Protein AF-A0A3C0C5G5-F1 (afdb_monomer)

Radius of gyration: 17.11 Å; Cα contacts (8 Å, |Δi|>4): 257; chains: 1; bounding box: 40×34×41 Å

Structure (mmCIF, N/CA/C/O backbone):
data_AF-A0A3C0C5G5-F1
#
_entry.id   AF-A0A3C0C5G5-F1
#
loop_
_atom_site.group_PDB
_atom_site.id
_atom_site.type_symbol
_atom_site.label_atom_id
_atom_site.label_alt_id
_atom_site.label_comp_id
_atom_site.label_asym_id
_atom_site.label_entity_id
_atom_site.label_seq_id
_atom_site.pdbx_PDB_ins_code
_atom_site.Cartn_x
_atom_site.Cartn_y
_atom_site.Cartn_z
_atom_site.occupancy
_atom_site.B_iso_or_equiv
_atom_site.auth_seq_id
_atom_site.auth_comp_id
_atom_site.auth_asym_id
_atom_site.auth_atom_id
_atom_site.pdbx_PDB_model_num
ATOM 1 N N . MET A 1 1 ? -11.793 -4.238 -16.433 1.00 79.19 1 MET A N 1
ATOM 2 C CA . MET A 1 1 ? -10.732 -3.223 -16.303 1.00 79.19 1 MET A CA 1
ATOM 3 C C . MET A 1 1 ? -11.400 -1.975 -15.777 1.00 79.19 1 MET A C 1
ATOM 5 O O . MET A 1 1 ? -12.322 -1.492 -16.419 1.00 79.19 1 MET A O 1
ATOM 9 N N . GLU A 1 2 ? -11.015 -1.550 -14.583 1.00 94.44 2 GLU A N 1
ATOM 10 C CA . GLU A 1 2 ? -11.514 -0.336 -13.934 1.00 94.44 2 GLU A CA 1
ATO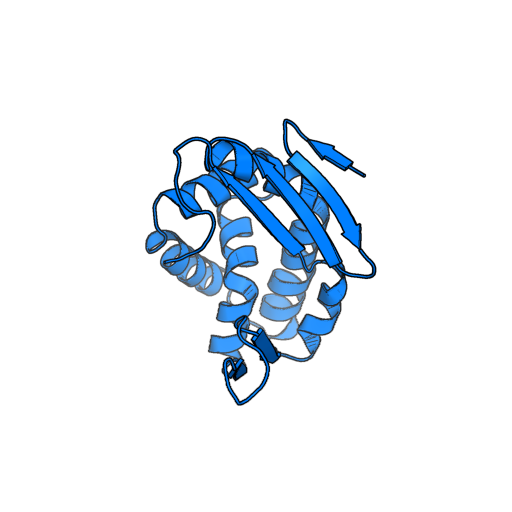M 11 C C . GLU A 1 2 ? -10.501 0.789 -14.164 1.00 94.44 2 GLU A C 1
ATOM 13 O O . GLU A 1 2 ? -9.312 0.525 -14.360 1.00 94.44 2 GLU A O 1
ATOM 18 N N . SER A 1 3 ? -10.952 2.039 -14.174 1.00 97.75 3 SER A N 1
ATOM 19 C CA . SER A 1 3 ? -10.085 3.195 -14.410 1.00 97.75 3 SER A CA 1
ATOM 20 C C . SER A 1 3 ? -10.505 4.376 -13.553 1.00 97.75 3 SER A C 1
ATOM 22 O O . SER A 1 3 ? -11.699 4.607 -13.360 1.00 97.75 3 SER A O 1
ATOM 24 N N . PHE A 1 4 ? -9.528 5.157 -13.109 1.00 98.50 4 PHE A N 1
ATOM 25 C CA . PHE A 1 4 ? -9.741 6.414 -12.406 1.00 98.50 4 PHE A CA 1
ATOM 26 C C . PHE A 1 4 ? -8.630 7.388 -12.793 1.00 98.50 4 PHE A C 1
ATOM 28 O O . PHE A 1 4 ? -7.454 7.048 -12.695 1.00 98.50 4 PHE A O 1
ATOM 35 N N . GLU A 1 5 ? -8.994 8.592 -13.238 1.00 97.88 5 GLU A N 1
ATOM 36 C CA . GLU A 1 5 ? -8.051 9.545 -13.844 1.00 97.88 5 GLU A CA 1
ATOM 37 C C . GLU A 1 5 ? -7.197 8.862 -14.935 1.00 97.88 5 GLU A C 1
ATOM 39 O O . GLU A 1 5 ? -7.750 8.320 -15.890 1.00 97.88 5 GLU A O 1
ATOM 44 N N . LYS A 1 6 ? -5.863 8.882 -14.811 1.00 97.94 6 LYS A N 1
ATOM 45 C CA . LYS A 1 6 ? -4.941 8.195 -15.734 1.00 97.94 6 LYS A CA 1
ATOM 46 C C . LYS A 1 6 ? -4.624 6.761 -15.305 1.00 97.94 6 LYS A C 1
ATOM 48 O O . LYS A 1 6 ? -3.931 6.064 -16.037 1.00 97.94 6 LYS A O 1
ATOM 53 N N . GLY A 1 7 ? -5.091 6.341 -14.133 1.00 98.38 7 GLY A N 1
ATOM 54 C CA . GLY A 1 7 ? -4.775 5.044 -13.559 1.00 98.38 7 GLY A CA 1
ATOM 55 C C . GLY A 1 7 ? -5.731 3.953 -14.024 1.00 98.38 7 GLY A C 1
ATOM 56 O O . GLY A 1 7 ? -6.917 4.199 -14.270 1.00 98.38 7 GLY A O 1
ATOM 57 N N . THR A 1 8 ? -5.231 2.723 -14.095 1.00 98.56 8 THR A N 1
ATOM 58 C CA . THR A 1 8 ? -6.040 1.543 -14.424 1.00 98.56 8 THR A CA 1
ATOM 59 C C . THR A 1 8 ? -5.854 0.438 -13.400 1.00 98.56 8 THR A C 1
ATOM 61 O O . THR A 1 8 ? -4.784 0.302 -12.815 1.00 98.56 8 THR A O 1
ATOM 64 N N . LYS A 1 9 ? -6.897 -0.368 -13.198 1.00 98.06 9 LYS A N 1
ATOM 65 C CA . LYS A 1 9 ? -6.870 -1.602 -12.414 1.00 98.06 9 LYS A CA 1
ATOM 66 C C . LYS A 1 9 ? -7.354 -2.763 -13.265 1.00 98.06 9 LYS A C 1
ATOM 68 O O . LYS A 1 9 ? -8.416 -2.720 -13.902 1.00 98.06 9 LYS A O 1
ATOM 73 N N . ARG A 1 10 ? -6.583 -3.841 -13.239 1.00 96.88 10 ARG A N 1
ATOM 74 C CA . ARG A 1 10 ? -6.964 -5.147 -13.774 1.00 96.88 10 ARG A CA 1
ATOM 75 C C . ARG A 1 10 ? -6.672 -6.227 -12.746 1.00 96.88 10 ARG A C 1
ATOM 77 O O . ARG A 1 10 ? -5.964 -5.993 -11.771 1.00 96.88 10 ARG A O 1
ATOM 84 N N . ARG A 1 11 ? -7.206 -7.416 -12.988 1.00 94.88 11 ARG A N 1
ATOM 85 C CA . ARG A 1 11 ? -7.011 -8.572 -12.124 1.00 94.88 11 ARG A CA 1
ATOM 86 C C . ARG A 1 11 ? -6.426 -9.714 -12.938 1.00 94.88 11 ARG A C 1
ATOM 88 O O . ARG A 1 11 ? -6.998 -10.070 -13.962 1.00 94.88 11 ARG A O 1
ATOM 95 N N . GLU A 1 12 ? -5.319 -10.271 -12.463 1.00 92.81 12 GLU A N 1
ATOM 96 C CA . GLU A 1 12 ? -4.666 -11.448 -13.039 1.00 92.81 12 GLU A CA 1
ATOM 97 C C . GLU A 1 12 ? -4.716 -12.578 -12.006 1.00 92.81 12 GLU A C 1
ATOM 99 O O . GLU A 1 12 ? -3.988 -12.581 -11.009 1.00 92.81 12 GLU A O 1
ATOM 104 N N . GLY A 1 13 ? -5.647 -13.516 -12.195 1.00 90.38 13 GLY A N 1
ATOM 105 C CA . GLY A 1 13 ? -5.956 -14.527 -11.184 1.00 90.38 13 GLY A CA 1
ATOM 106 C C . GLY A 1 13 ? -6.420 -13.889 -9.869 1.00 90.38 13 GLY A C 1
ATOM 107 O O . GLY A 1 13 ? -7.456 -13.224 -9.815 1.00 90.38 13 GLY A O 1
ATOM 108 N N . VAL A 1 14 ? -5.658 -14.093 -8.793 1.00 88.12 14 VAL A N 1
ATOM 109 C CA . VAL A 1 14 ? -5.973 -13.533 -7.465 1.00 88.12 14 VAL A CA 1
ATOM 110 C C . VAL A 1 14 ? -5.375 -12.146 -7.228 1.00 88.12 14 VAL A C 1
ATOM 112 O O . VAL A 1 14 ? -5.812 -11.480 -6.295 1.00 88.12 14 VAL A O 1
ATOM 115 N N . ILE A 1 15 ? -4.440 -11.697 -8.073 1.00 93.69 15 ILE A N 1
ATOM 116 C CA . ILE A 1 15 ? -3.644 -10.484 -7.854 1.00 93.69 15 ILE A CA 1
ATOM 117 C C . ILE A 1 15 ? -4.273 -9.292 -8.578 1.00 93.69 15 ILE A C 1
ATOM 119 O O . ILE A 1 15 ? -4.565 -9.354 -9.777 1.00 93.69 15 ILE A O 1
ATOM 123 N N . ASN A 1 16 ? -4.433 -8.183 -7.858 1.00 96.56 16 ASN A N 1
ATOM 124 C CA . ASN A 1 16 ? -4.754 -6.897 -8.463 1.00 96.56 16 ASN A CA 1
ATOM 125 C C . ASN A 1 16 ? -3.488 -6.285 -9.069 1.00 96.56 16 ASN A C 1
ATOM 127 O O . ASN A 1 16 ? -2.425 -6.291 -8.453 1.00 96.56 16 ASN A O 1
ATOM 131 N N . ILE A 1 17 ? -3.590 -5.727 -10.269 1.00 97.56 17 ILE A N 1
ATOM 132 C CA . ILE A 1 17 ? -2.505 -4.969 -10.886 1.00 97.56 17 ILE A CA 1
ATOM 133 C C . ILE A 1 17 ? -3.031 -3.588 -11.213 1.00 97.56 17 ILE A C 1
ATOM 135 O O . ILE A 1 17 ? -4.017 -3.458 -11.946 1.00 97.56 17 ILE A O 1
ATOM 139 N N . ILE A 1 18 ? -2.358 -2.575 -10.681 1.00 98.06 18 ILE A N 1
ATOM 140 C CA . ILE A 1 18 ? -2.671 -1.181 -10.959 1.00 98.06 18 ILE A CA 1
ATOM 141 C C . ILE A 1 18 ? -1.517 -0.514 -11.693 1.00 98.06 18 ILE A C 1
ATOM 143 O O . ILE A 1 18 ? -0.348 -0.749 -11.390 1.00 98.06 18 ILE A O 1
ATOM 147 N N . ASP A 1 19 ? -1.871 0.312 -12.662 1.00 97.56 19 ASP A N 1
ATOM 148 C CA . ASP A 1 19 ? -0.941 1.086 -13.471 1.00 97.56 19 ASP A CA 1
ATOM 149 C C . ASP A 1 19 ? -1.249 2.571 -13.253 1.00 97.56 19 ASP A C 1
ATOM 151 O O . ASP A 1 19 ? -2.400 2.978 -13.424 1.00 97.56 19 ASP A O 1
ATOM 155 N N . LEU A 1 20 ? -0.273 3.334 -12.753 1.00 97.81 20 LEU A N 1
ATOM 156 C CA . LEU A 1 20 ? -0.462 4.666 -12.173 1.00 97.81 20 LEU A CA 1
ATOM 157 C C . LEU A 1 20 ? 0.478 5.675 -12.824 1.00 97.81 20 LEU A C 1
ATOM 159 O O . LEU A 1 20 ? 1.673 5.419 -12.960 1.00 97.81 20 LEU A O 1
ATOM 163 N N . HIS A 1 21 ? -0.033 6.860 -13.153 1.00 97.38 21 HIS A N 1
ATOM 164 C CA . HIS A 1 21 ? 0.723 7.870 -13.896 1.00 97.38 21 HIS A CA 1
ATOM 165 C C . HIS A 1 21 ? 0.611 9.269 -13.292 1.00 97.38 21 HIS A C 1
ATOM 167 O O . HIS A 1 21 ? -0.472 9.697 -12.891 1.00 97.38 21 HIS A O 1
ATOM 173 N N . GLY A 1 22 ? 1.703 10.033 -13.354 1.00 96.81 22 GLY A N 1
ATOM 174 C CA . GLY A 1 22 ? 1.711 11.463 -13.038 1.00 96.81 22 GLY A CA 1
ATOM 175 C C . GLY A 1 22 ? 2.649 11.823 -11.894 1.00 96.81 22 GLY A C 1
ATOM 176 O O . GLY A 1 22 ? 3.678 11.189 -11.676 1.00 96.81 22 GLY A O 1
ATOM 177 N N . THR A 1 23 ? 2.318 12.885 -11.174 1.00 96.62 23 THR A N 1
ATOM 178 C CA . THR A 1 23 ? 2.967 13.225 -9.907 1.00 96.62 23 THR A CA 1
ATOM 179 C C . THR A 1 23 ? 2.660 12.166 -8.848 1.00 96.62 23 THR A C 1
ATOM 181 O O . THR A 1 23 ? 1.663 11.448 -8.924 1.00 96.62 23 THR A O 1
ATOM 184 N N . TRP A 1 24 ? 3.491 12.090 -7.809 1.00 96.88 24 TRP A N 1
ATOM 185 C CA . TRP A 1 24 ? 3.288 11.162 -6.692 1.00 96.88 24 TRP A CA 1
ATOM 186 C C . TRP A 1 24 ? 1.909 11.312 -6.034 1.00 96.88 24 TRP A C 1
ATOM 188 O O . TRP A 1 24 ? 1.288 10.317 -5.678 1.00 96.88 24 TRP A O 1
ATOM 198 N N . ARG A 1 25 ? 1.375 12.535 -5.952 1.00 97.81 25 ARG A N 1
ATOM 199 C CA . ARG A 1 25 ? 0.036 12.777 -5.406 1.00 97.81 25 ARG A CA 1
ATOM 200 C C . ARG A 1 25 ? -1.087 12.335 -6.345 1.00 97.81 25 ARG A C 1
ATOM 202 O O . ARG A 1 25 ? -2.042 11.717 -5.884 1.00 97.81 25 ARG A O 1
ATOM 209 N N . GLU A 1 26 ? -0.962 12.581 -7.651 1.00 98.50 26 GLU A N 1
ATOM 210 C CA . GLU A 1 26 ? -1.914 12.078 -8.658 1.00 98.50 26 GLU A CA 1
ATOM 211 C C . GLU A 1 26 ? -1.936 10.543 -8.688 1.00 98.50 26 GLU A C 1
ATOM 213 O O . GLU A 1 26 ? -3.005 9.938 -8.657 1.00 98.50 26 GLU A O 1
ATOM 218 N N . MET A 1 27 ? -0.767 9.897 -8.660 1.00 98.31 27 MET A N 1
ATOM 219 C CA . MET A 1 27 ? -0.678 8.437 -8.547 1.00 98.31 27 MET A CA 1
ATOM 220 C C . MET A 1 27 ? -1.287 7.932 -7.232 1.00 98.31 27 MET A C 1
ATOM 222 O O . MET A 1 27 ? -1.942 6.893 -7.217 1.00 98.31 27 MET A O 1
ATOM 226 N N . GLY A 1 28 ? -1.137 8.686 -6.140 1.00 98.44 28 GLY A N 1
ATOM 227 C CA . GLY A 1 28 ? -1.786 8.399 -4.863 1.00 98.44 28 GLY A CA 1
ATOM 228 C C . GLY A 1 28 ? -3.310 8.422 -4.961 1.00 98.44 28 GLY A C 1
ATOM 229 O O . GLY A 1 28 ? -3.965 7.504 -4.479 1.00 98.44 28 GLY A O 1
ATOM 230 N N . ARG A 1 29 ? -3.887 9.427 -5.633 1.00 98.81 29 ARG A N 1
ATOM 231 C CA . ARG A 1 29 ? -5.339 9.513 -5.884 1.00 98.81 29 ARG A CA 1
ATOM 232 C C . ARG A 1 29 ? -5.845 8.340 -6.718 1.00 98.81 29 ARG A C 1
ATOM 234 O O . ARG A 1 29 ? -6.883 7.759 -6.420 1.00 98.81 29 ARG A O 1
ATOM 241 N N . GLN A 1 30 ? -5.087 7.954 -7.738 1.00 98.81 30 GLN A N 1
ATOM 242 C CA . GLN A 1 30 ? -5.407 6.790 -8.562 1.00 98.81 30 GLN A CA 1
ATOM 243 C C . GLN A 1 30 ? -5.397 5.503 -7.736 1.00 98.81 30 GLN A C 1
ATOM 245 O O . GLN A 1 30 ? -6.364 4.746 -7.775 1.00 98.81 30 GLN A O 1
ATOM 250 N N . TYR A 1 31 ? -4.356 5.290 -6.928 1.00 98.69 31 TYR A N 1
ATOM 251 C CA . TYR A 1 31 ? -4.278 4.152 -6.012 1.00 98.69 31 TYR A CA 1
ATOM 252 C C . TYR A 1 31 ? -5.456 4.141 -5.034 1.00 98.69 31 TYR A C 1
ATOM 254 O O . TYR A 1 31 ? -6.112 3.116 -4.851 1.00 98.69 31 TYR A O 1
ATOM 262 N N . GLY A 1 32 ? -5.744 5.301 -4.439 1.00 98.56 32 GLY A N 1
ATOM 263 C CA . GLY A 1 32 ? -6.805 5.487 -3.463 1.00 98.56 32 GLY A CA 1
ATOM 264 C C . GLY A 1 32 ? -8.169 5.064 -3.985 1.00 98.56 32 GLY A C 1
ATOM 265 O O . GLY A 1 32 ? -8.844 4.265 -3.341 1.00 98.56 32 GLY A O 1
ATOM 266 N N . ALA A 1 33 ? -8.543 5.553 -5.167 1.00 98.69 33 ALA A N 1
ATOM 267 C CA . ALA A 1 33 ? -9.809 5.226 -5.810 1.00 98.69 33 ALA A CA 1
ATOM 268 C C . ALA A 1 33 ? -9.884 3.760 -6.267 1.00 98.69 33 ALA A C 1
ATOM 270 O O . ALA A 1 33 ? -10.883 3.087 -6.019 1.00 98.69 33 ALA A O 1
ATOM 271 N N . LEU A 1 34 ? -8.835 3.257 -6.929 1.00 98.69 34 LEU A N 1
ATOM 272 C CA . LEU A 1 34 ? -8.839 1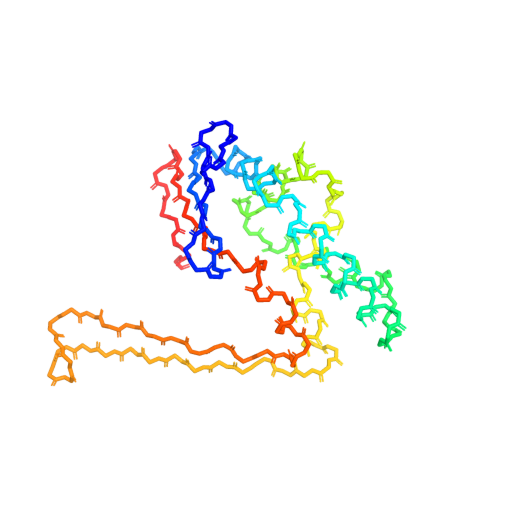.927 -7.549 1.00 98.69 34 LEU A CA 1
ATOM 273 C C . LEU A 1 34 ? -8.789 0.786 -6.521 1.00 98.69 34 LEU A C 1
ATOM 275 O O . LEU A 1 34 ? -9.319 -0.293 -6.775 1.00 98.69 34 LEU A O 1
ATOM 279 N N . MET A 1 35 ? -8.166 1.011 -5.363 1.00 98.25 35 MET A N 1
ATOM 280 C CA . MET A 1 35 ? -8.005 0.008 -4.299 1.00 98.25 35 MET A CA 1
ATOM 281 C C . MET A 1 35 ? -8.830 0.336 -3.044 1.00 98.25 35 MET A C 1
ATOM 283 O O . MET A 1 35 ? -8.543 -0.166 -1.956 1.00 98.25 35 MET A O 1
ATOM 287 N N . ALA A 1 36 ? -9.845 1.201 -3.163 1.00 98.25 36 ALA A N 1
ATOM 288 C CA . ALA A 1 36 ? -10.634 1.679 -2.026 1.00 98.25 36 ALA A CA 1
ATOM 289 C C . ALA A 1 36 ? -11.297 0.536 -1.237 1.00 98.25 36 ALA A C 1
ATOM 291 O O . ALA A 1 36 ? -11.296 0.557 -0.006 1.00 98.25 36 ALA A O 1
ATOM 292 N N . SER A 1 37 ? -11.859 -0.456 -1.934 1.00 97.31 37 SER A N 1
ATOM 293 C CA . SER A 1 37 ? -12.503 -1.627 -1.325 1.00 97.31 37 SER A CA 1
ATOM 294 C C . SER A 1 37 ? -11.522 -2.472 -0.521 1.00 97.31 37 SER A C 1
ATOM 296 O O . SER A 1 37 ? -11.781 -2.776 0.639 1.00 97.31 37 SER A O 1
ATOM 298 N N . GLU A 1 38 ? -10.383 -2.804 -1.119 1.00 97.62 38 GLU A N 1
ATOM 299 C CA . GLU A 1 38 ? -9.345 -3.647 -0.533 1.00 97.62 38 GLU A CA 1
ATOM 300 C C . GLU A 1 38 ? -8.718 -2.969 0.690 1.00 97.62 38 GLU A C 1
ATOM 302 O O . GLU A 1 38 ? -8.546 -3.591 1.734 1.00 97.62 38 GLU A O 1
ATOM 307 N N . MET A 1 39 ? -8.440 -1.662 0.619 1.00 98.06 39 MET A N 1
ATOM 308 C CA . MET A 1 39 ? -7.894 -0.931 1.767 1.00 98.06 39 MET A CA 1
ATOM 309 C C . MET A 1 39 ? -8.884 -0.845 2.932 1.00 98.06 39 MET A C 1
ATOM 311 O O . MET A 1 39 ? -8.476 -0.986 4.085 1.00 98.06 39 MET A O 1
ATOM 315 N N . LYS A 1 40 ? -10.181 -0.639 2.659 1.00 98.31 40 LYS A N 1
ATOM 316 C CA . LYS A 1 40 ? -11.221 -0.675 3.702 1.00 98.31 40 LYS A CA 1
ATOM 317 C C . LYS A 1 40 ? -11.334 -2.063 4.317 1.00 98.31 40 LYS A C 1
ATOM 319 O O . LYS A 1 40 ? -11.386 -2.171 5.537 1.00 98.31 40 LYS A O 1
ATOM 324 N N . HIS A 1 41 ? -11.283 -3.106 3.492 1.00 97.88 41 HIS A N 1
ATOM 325 C CA . HIS A 1 41 ? -11.288 -4.487 3.957 1.00 97.88 41 HIS A CA 1
ATOM 326 C C . HIS A 1 41 ? -10.093 -4.780 4.879 1.00 97.88 41 HIS A C 1
ATOM 328 O O . HIS A 1 41 ? -10.286 -5.282 5.985 1.00 97.88 41 HIS A O 1
ATOM 334 N N . ILE A 1 42 ? -8.874 -4.378 4.497 1.00 97.62 42 ILE A N 1
ATOM 335 C CA . ILE A 1 42 ? -7.676 -4.521 5.342 1.00 97.62 42 ILE A CA 1
ATOM 336 C C . ILE A 1 42 ? -7.812 -3.725 6.647 1.00 97.62 42 ILE A C 1
ATOM 338 O O . ILE A 1 42 ? -7.424 -4.218 7.706 1.00 97.62 42 ILE A O 1
ATOM 342 N N . TYR A 1 43 ? -8.366 -2.512 6.609 1.00 98.12 43 TYR A N 1
ATOM 343 C CA . TYR A 1 43 ? -8.597 -1.729 7.822 1.00 98.12 43 TYR A CA 1
ATOM 344 C C . TYR A 1 43 ? -9.575 -2.435 8.773 1.00 98.12 43 TYR A C 1
ATOM 346 O O . TYR A 1 43 ? -9.260 -2.661 9.940 1.00 98.12 43 TYR A O 1
ATOM 354 N N . GLU A 1 44 ? -10.746 -2.823 8.277 1.00 98.06 44 GLU A N 1
ATOM 355 C CA . GLU A 1 44 ? -11.802 -3.432 9.086 1.00 98.06 44 GLU A CA 1
ATOM 356 C C . GLU A 1 44 ? -11.382 -4.801 9.628 1.00 98.06 44 GLU A C 1
ATOM 358 O O . GLU A 1 44 ? -11.458 -5.048 10.831 1.00 98.06 44 GLU A O 1
ATOM 363 N N . LYS A 1 45 ? -10.886 -5.686 8.762 1.00 97.56 45 LYS A N 1
ATOM 364 C CA . LYS A 1 45 ? -10.540 -7.059 9.140 1.00 97.56 45 LYS A CA 1
ATOM 365 C C . LYS A 1 45 ? -9.150 -7.172 9.750 1.00 97.56 45 LYS A C 1
ATOM 367 O O . LYS A 1 45 ? -8.975 -7.820 10.776 1.00 97.56 45 LYS A O 1
ATOM 372 N N . GLY A 1 46 ? -8.152 -6.531 9.154 1.00 95.94 46 GLY A N 1
ATOM 373 C CA . GLY A 1 46 ? -6.771 -6.618 9.625 1.00 95.94 46 GLY A CA 1
ATOM 374 C C . GLY A 1 46 ? -6.518 -5.773 10.868 1.00 95.94 46 GLY A C 1
ATOM 375 O O . GLY A 1 46 ? -5.970 -6.268 11.849 1.00 95.94 46 GLY A O 1
ATOM 376 N N . VAL A 1 47 ? -6.920 -4.502 10.858 1.00 97.06 47 VAL A N 1
ATOM 377 C CA . VAL A 1 47 ? -6.619 -3.595 11.977 1.00 97.06 47 VAL A CA 1
ATOM 378 C C . VAL A 1 47 ? -7.651 -3.741 13.094 1.00 97.06 47 VAL A C 1
ATOM 380 O O . VAL A 1 47 ? -7.276 -4.000 14.235 1.00 97.06 47 VAL A O 1
ATOM 383 N N . ILE A 1 48 ? -8.942 -3.583 12.794 1.00 98.00 48 ILE A N 1
ATOM 384 C CA . ILE A 1 48 ? -9.973 -3.536 13.841 1.00 98.00 48 ILE A CA 1
ATOM 385 C C . ILE A 1 48 ? -10.293 -4.935 14.375 1.00 98.00 48 ILE A C 1
ATOM 387 O O . ILE A 1 48 ? -10.226 -5.162 15.580 1.00 98.00 48 ILE A O 1
ATOM 391 N N . GLU A 1 49 ? -10.619 -5.890 13.510 1.00 97.25 49 GLU A N 1
ATOM 392 C CA . GLU A 1 49 ? -11.005 -7.231 13.957 1.00 97.25 49 GLU A CA 1
ATOM 393 C C . GLU A 1 49 ? -9.812 -8.016 14.516 1.00 97.25 49 GLU A C 1
ATOM 395 O O . GLU A 1 49 ? -9.826 -8.393 15.687 1.00 97.25 49 GLU A O 1
ATOM 400 N N . LYS A 1 50 ? -8.745 -8.207 13.732 1.00 95.38 50 LYS A N 1
ATOM 401 C CA . LYS A 1 50 ? -7.601 -9.027 14.158 1.00 95.38 50 LYS A CA 1
ATOM 402 C C . LYS A 1 50 ? -6.767 -8.358 15.248 1.00 95.38 50 LYS A C 1
ATOM 404 O O . LYS A 1 50 ? -6.621 -8.911 16.336 1.00 95.38 50 LYS A O 1
ATOM 409 N N . LEU A 1 51 ? -6.193 -7.183 14.983 1.00 95.12 51 LEU A N 1
ATOM 410 C CA . LEU A 1 51 ? -5.245 -6.579 15.927 1.00 95.12 51 LEU A CA 1
ATOM 411 C C . LEU A 1 51 ? -5.924 -6.039 17.192 1.00 95.12 51 LEU A C 1
ATOM 413 O O . LEU A 1 51 ? -5.439 -6.302 18.292 1.00 95.12 51 LEU A O 1
ATOM 417 N N . VAL A 1 52 ? -7.033 -5.308 17.059 1.00 96.69 52 VAL A N 1
ATOM 418 C CA . VAL A 1 52 ? -7.701 -4.693 18.218 1.00 96.69 52 VAL A CA 1
ATOM 419 C C . VAL A 1 52 ? -8.619 -5.685 18.931 1.00 96.69 52 VAL A C 1
ATOM 421 O O . VAL A 1 52 ? -8.424 -5.935 20.118 1.00 96.69 52 VAL A O 1
ATOM 424 N N . ASN A 1 53 ? -9.602 -6.271 18.242 1.00 97.25 53 ASN A N 1
ATOM 425 C CA . ASN A 1 53 ? -10.639 -7.059 18.917 1.00 97.25 53 ASN A CA 1
ATOM 426 C C . ASN A 1 53 ? -10.158 -8.458 19.338 1.00 97.25 53 ASN A C 1
ATOM 428 O O . ASN A 1 53 ? -10.418 -8.868 20.467 1.00 97.25 53 ASN A O 1
ATOM 432 N N . GLU A 1 54 ? -9.473 -9.197 18.460 1.00 95.06 54 GLU A N 1
ATOM 433 C CA . GLU A 1 54 ? -9.010 -10.563 18.761 1.00 95.06 54 GLU A CA 1
ATOM 434 C C . GLU A 1 54 ? -7.715 -10.575 19.589 1.00 95.06 54 GLU A C 1
ATOM 436 O O . GLU A 1 54 ? -7.609 -11.322 20.562 1.00 95.06 54 GLU A O 1
ATOM 441 N N . HIS A 1 55 ? -6.728 -9.751 19.222 1.00 92.50 55 HIS A N 1
ATOM 442 C CA . HIS A 1 55 ? -5.425 -9.708 19.897 1.00 92.50 55 HIS A CA 1
ATOM 443 C C . HIS A 1 55 ? -5.328 -8.673 21.030 1.00 92.50 55 HIS A C 1
ATOM 445 O O . HIS A 1 55 ? -4.322 -8.653 21.741 1.00 92.50 55 HIS A O 1
ATOM 451 N N . GLY A 1 56 ? -6.352 -7.839 21.233 1.00 95.06 56 GLY A N 1
ATOM 452 C CA . GLY A 1 56 ? -6.420 -6.902 22.358 1.00 95.06 56 GLY A CA 1
ATOM 453 C C . GLY A 1 56 ? -5.392 -5.770 22.301 1.00 95.06 56 GLY A C 1
ATOM 454 O O . GLY A 1 56 ? -5.031 -5.230 23.349 1.00 95.06 56 GLY A O 1
ATOM 455 N N . LEU A 1 57 ? -4.873 -5.428 21.116 1.00 94.12 57 LEU A N 1
ATOM 456 C CA . LEU A 1 57 ? -3.907 -4.339 20.977 1.00 94.12 57 LEU A CA 1
ATOM 457 C C . LEU A 1 57 ? -4.600 -2.976 21.100 1.00 94.12 57 LEU A C 1
ATOM 459 O O . LEU A 1 57 ? -5.660 -2.740 20.522 1.00 94.12 57 LEU A O 1
ATOM 463 N N . ASP A 1 58 ? -3.964 -2.053 21.822 1.00 95.62 58 ASP A N 1
ATOM 464 C CA . ASP A 1 58 ? -4.462 -0.687 21.982 1.00 95.62 58 ASP A CA 1
ATOM 465 C C . ASP A 1 58 ? -4.336 0.115 20.678 1.00 95.62 58 ASP A C 1
ATOM 467 O O . ASP A 1 58 ? -3.235 0.337 20.163 1.00 95.62 58 ASP A O 1
ATOM 471 N N . ILE A 1 59 ? -5.473 0.589 20.165 1.00 96.38 59 ILE A N 1
ATOM 472 C CA . ILE A 1 59 ? -5.554 1.330 18.905 1.00 96.38 59 ILE A CA 1
ATOM 473 C C . ILE A 1 59 ? -4.778 2.650 18.942 1.00 96.38 59 ILE A C 1
ATOM 475 O O . ILE A 1 59 ? -4.216 3.046 17.921 1.00 96.38 59 ILE A O 1
ATOM 479 N N . GLU A 1 60 ? -4.692 3.322 20.092 1.00 97.00 60 GLU A N 1
ATOM 480 C CA . GLU A 1 60 ? -3.948 4.581 20.190 1.00 97.00 60 GLU A CA 1
ATOM 481 C C . GLU A 1 60 ? -2.436 4.336 20.107 1.00 97.00 60 GLU A C 1
ATOM 483 O O . GLU A 1 60 ? -1.727 5.050 19.394 1.00 97.00 60 GLU A O 1
ATOM 488 N N . ASN A 1 61 ? -1.941 3.252 20.714 1.00 95.19 61 ASN A N 1
ATOM 489 C CA . ASN A 1 61 ? -0.562 2.798 20.523 1.00 95.19 61 ASN A CA 1
ATOM 490 C C . ASN A 1 61 ? -0.271 2.419 19.059 1.00 95.19 61 ASN A C 1
ATOM 492 O O . ASN A 1 61 ? 0.769 2.794 18.513 1.00 95.19 61 ASN A O 1
ATOM 496 N N . LEU A 1 62 ? -1.194 1.712 18.394 1.00 96.25 62 LEU A N 1
ATOM 497 C CA . LEU A 1 62 ? -1.046 1.364 16.975 1.00 96.25 62 LEU A CA 1
ATOM 498 C C . LEU A 1 62 ? -0.955 2.615 16.091 1.00 96.25 62 LEU A C 1
ATOM 500 O O . LEU A 1 62 ? -0.091 2.676 15.214 1.00 96.25 62 LEU A O 1
ATOM 504 N N . LYS A 1 63 ? -1.795 3.628 16.344 1.00 97.06 63 LYS A N 1
ATOM 505 C CA . LYS A 1 63 ? -1.760 4.917 15.634 1.00 97.06 63 LYS A CA 1
ATOM 506 C C . LYS A 1 63 ? -0.440 5.652 15.853 1.00 97.06 63 LYS A C 1
ATOM 508 O O . LYS A 1 63 ? 0.165 6.100 14.881 1.00 97.06 63 LYS A O 1
ATOM 513 N N . ASP A 1 64 ? 0.041 5.738 17.094 1.00 96.31 64 ASP A N 1
ATOM 514 C CA . ASP A 1 64 ? 1.334 6.359 17.409 1.00 96.31 64 ASP A CA 1
ATOM 515 C C . ASP A 1 64 ? 2.476 5.686 16.629 1.00 96.31 64 ASP A C 1
ATOM 517 O O . ASP A 1 64 ? 3.244 6.359 15.935 1.00 96.31 64 ASP A O 1
ATOM 521 N N . ARG A 1 65 ? 2.539 4.349 16.638 1.00 94.88 65 ARG A N 1
ATOM 522 C CA . ARG A 1 65 ? 3.537 3.589 15.867 1.00 94.88 65 ARG A CA 1
ATOM 523 C C . ARG A 1 65 ? 3.408 3.813 14.359 1.00 94.88 65 ARG A C 1
ATOM 525 O O . ARG A 1 65 ? 4.416 4.069 13.701 1.00 94.88 65 ARG A O 1
ATOM 532 N N . ALA A 1 66 ? 2.195 3.750 13.810 1.00 96.00 66 ALA A N 1
ATOM 533 C CA . ALA A 1 66 ? 1.942 3.977 12.387 1.00 96.00 66 ALA A CA 1
ATOM 534 C C . ALA A 1 66 ? 2.374 5.388 11.947 1.00 96.00 66 ALA A C 1
ATOM 536 O O . ALA A 1 66 ? 3.043 5.547 10.922 1.00 96.00 66 ALA A O 1
ATOM 537 N N . SER A 1 67 ? 2.091 6.401 12.769 1.00 96.31 67 SER A N 1
ATOM 538 C CA . SER A 1 67 ? 2.498 7.784 12.507 1.00 96.31 67 SER A CA 1
ATOM 539 C C . SER A 1 67 ? 4.022 7.953 12.486 1.00 96.31 67 SER A C 1
ATOM 541 O O . SER A 1 67 ? 4.553 8.692 11.655 1.00 96.31 67 SER A O 1
ATOM 543 N N . LYS A 1 68 ? 4.753 7.212 13.332 1.00 94.62 68 LYS A N 1
ATOM 544 C CA . LYS A 1 68 ? 6.225 7.211 13.357 1.00 94.62 68 LYS A CA 1
ATOM 545 C C . LYS A 1 68 ? 6.820 6.577 12.103 1.00 94.62 68 LYS A C 1
ATOM 547 O O . LYS A 1 68 ? 7.821 7.084 11.595 1.00 94.62 68 LYS A O 1
ATOM 552 N N . PHE A 1 69 ? 6.210 5.517 11.567 1.00 91.88 69 PHE A N 1
ATOM 553 C CA . PHE A 1 69 ? 6.605 4.982 10.259 1.00 91.88 69 PHE A CA 1
ATOM 554 C C . PHE A 1 69 ? 6.400 6.028 9.162 1.00 91.88 69 PHE A C 1
ATOM 556 O O . PHE A 1 69 ? 7.341 6.352 8.439 1.00 91.88 69 PHE A O 1
ATOM 563 N N . TYR A 1 70 ? 5.210 6.628 9.108 1.00 94.75 70 TYR A N 1
ATOM 564 C CA . TYR A 1 70 ? 4.885 7.666 8.133 1.00 94.75 70 TYR A CA 1
ATOM 565 C C . TYR A 1 70 ? 5.825 8.877 8.209 1.00 94.75 70 TYR A C 1
ATOM 567 O O . TYR A 1 70 ? 6.281 9.383 7.183 1.00 94.75 70 TYR A O 1
ATOM 575 N N . ALA A 1 71 ? 6.173 9.333 9.415 1.00 95.69 71 ALA A N 1
ATOM 576 C CA . ALA A 1 71 ? 7.064 10.472 9.618 1.00 95.69 71 ALA A CA 1
ATOM 577 C C . ALA A 1 71 ? 8.446 10.262 8.975 1.00 95.69 71 ALA A C 1
ATOM 579 O O . ALA A 1 71 ? 9.009 11.215 8.428 1.00 95.69 71 ALA A O 1
ATOM 580 N N . ASN A 1 72 ? 8.946 9.024 8.970 1.00 93.25 72 ASN A N 1
ATOM 581 C CA . ASN A 1 72 ? 10.240 8.656 8.395 1.00 93.25 72 ASN A CA 1
ATOM 582 C C . ASN A 1 72 ? 10.200 8.399 6.882 1.00 93.25 72 ASN A C 1
ATOM 584 O O . ASN A 1 72 ? 11.247 8.196 6.268 1.00 93.25 72 ASN A O 1
ATOM 588 N N . TYR A 1 73 ? 9.024 8.424 6.252 1.00 92.56 73 TYR A N 1
ATOM 589 C CA . TYR A 1 73 ? 8.937 8.212 4.814 1.00 92.56 73 TYR A CA 1
ATOM 590 C C . TYR A 1 73 ? 9.527 9.377 4.009 1.00 92.56 73 TYR A C 1
ATOM 592 O O . TYR A 1 73 ? 9.290 10.552 4.332 1.00 92.56 73 TYR A O 1
ATOM 600 N N . PRO A 1 74 ? 10.247 9.068 2.913 1.00 92.62 74 PRO A N 1
ATOM 601 C CA . PRO A 1 74 ? 10.544 10.026 1.861 1.00 92.62 74 PRO A CA 1
ATOM 602 C C . PRO A 1 74 ? 9.298 10.797 1.417 1.00 92.62 74 PRO A C 1
ATOM 604 O O . PRO A 1 74 ? 8.198 10.243 1.352 1.00 92.62 74 PRO A O 1
ATOM 607 N N . PHE A 1 75 ? 9.487 12.065 1.042 1.00 93.12 75 PHE A N 1
ATOM 608 C CA . PHE A 1 75 ? 8.409 12.955 0.592 1.00 93.12 75 PHE A CA 1
ATOM 609 C C . PHE A 1 75 ? 7.513 12.314 -0.480 1.00 93.12 75 PHE A C 1
ATOM 611 O O . PHE A 1 75 ? 6.295 12.403 -0.402 1.00 93.12 75 PHE A O 1
ATOM 618 N N . ARG A 1 76 ? 8.107 11.581 -1.427 1.00 93.06 76 ARG A N 1
ATOM 619 C CA . ARG A 1 76 ? 7.389 10.899 -2.515 1.00 93.06 76 ARG A CA 1
ATOM 620 C C . ARG A 1 76 ? 6.352 9.887 -2.015 1.00 93.06 76 ARG A C 1
ATOM 622 O O . ARG A 1 76 ? 5.225 9.882 -2.496 1.00 93.06 76 ARG A O 1
ATOM 629 N N . PHE A 1 77 ? 6.695 9.074 -1.016 1.00 93.56 77 PHE A N 1
ATOM 630 C CA . PHE A 1 77 ? 5.748 8.119 -0.430 1.00 93.56 77 PHE A CA 1
ATOM 631 C C . PHE A 1 77 ? 4.691 8.811 0.431 1.00 93.56 77 PHE A C 1
ATOM 633 O O . PHE A 1 77 ? 3.542 8.375 0.453 1.00 93.56 77 PHE A O 1
ATOM 640 N N . LYS A 1 78 ? 5.042 9.926 1.086 1.00 96.88 78 LYS A N 1
ATOM 641 C CA . LYS A 1 78 ? 4.053 10.760 1.784 1.00 96.88 78 LYS A CA 1
ATOM 642 C C . LYS A 1 78 ? 3.015 11.313 0.811 1.00 96.88 78 LYS A C 1
ATOM 644 O O . LYS A 1 78 ? 1.827 11.203 1.082 1.00 96.88 78 LYS A O 1
ATOM 649 N N . GLU A 1 79 ? 3.444 11.810 -0.348 1.00 97.44 79 GLU A N 1
ATOM 650 C CA . GLU A 1 79 ? 2.533 12.323 -1.378 1.00 97.44 79 GLU A CA 1
ATOM 651 C C . GLU A 1 79 ? 1.598 11.246 -1.937 1.00 97.44 79 GLU A C 1
ATOM 653 O O . GLU A 1 79 ? 0.427 11.531 -2.188 1.00 97.44 79 GLU A O 1
ATOM 658 N N . ILE A 1 80 ? 2.071 10.003 -2.056 1.00 97.62 80 ILE A N 1
ATOM 659 C CA . ILE A 1 80 ? 1.220 8.863 -2.414 1.00 97.62 80 ILE A CA 1
ATOM 660 C C . ILE A 1 80 ? 0.117 8.660 -1.365 1.00 97.62 80 ILE A C 1
ATOM 662 O O . ILE A 1 80 ? -1.058 8.645 -1.729 1.00 97.62 80 ILE A O 1
ATOM 666 N N . LEU A 1 81 ? 0.454 8.567 -0.072 1.00 98.00 81 LEU A N 1
ATOM 667 C CA . LEU A 1 81 ? -0.553 8.408 0.990 1.00 98.00 81 LEU A CA 1
ATOM 668 C C . LEU A 1 81 ? -1.500 9.619 1.075 1.00 98.00 81 LEU A C 1
ATOM 670 O O . LEU A 1 81 ? -2.704 9.444 1.263 1.00 98.00 81 LEU A O 1
ATOM 674 N N . CYS A 1 82 ? -0.989 10.839 0.876 1.00 98.38 82 CYS A N 1
ATOM 675 C CA . CYS A 1 82 ? -1.805 12.050 0.768 1.00 98.38 82 CYS A CA 1
ATOM 676 C C . CYS A 1 82 ? -2.837 11.915 -0.354 1.00 98.38 82 CYS A C 1
ATOM 678 O O . CYS A 1 82 ? -4.025 12.104 -0.106 1.00 98.38 82 CYS A O 1
ATOM 680 N N . GLY A 1 83 ? -2.412 11.523 -1.557 1.00 98.56 83 GLY A N 1
ATOM 681 C CA . GLY A 1 83 ? -3.321 11.296 -2.678 1.00 98.56 83 GLY A CA 1
ATOM 682 C C . GLY A 1 83 ? -4.338 10.184 -2.398 1.00 98.56 83 GLY A C 1
ATOM 683 O O . GLY A 1 83 ? -5.523 10.347 -2.688 1.00 98.56 83 GLY A O 1
ATOM 684 N N . MET A 1 84 ? -3.912 9.083 -1.770 1.00 98.69 84 MET A N 1
ATOM 685 C CA . MET A 1 84 ? -4.817 7.989 -1.395 1.00 98.69 84 MET A CA 1
ATOM 686 C C . MET A 1 84 ? -5.922 8.469 -0.446 1.00 98.69 84 MET A C 1
ATOM 688 O O . MET A 1 84 ? -7.078 8.061 -0.587 1.00 98.69 84 MET A O 1
ATOM 692 N N . SER A 1 85 ? -5.600 9.357 0.500 1.00 98.50 85 SER A N 1
ATOM 693 C CA . SER A 1 85 ? -6.576 9.891 1.464 1.00 98.50 85 SER A CA 1
ATOM 694 C C . SER A 1 85 ? -7.669 10.745 0.816 1.00 98.50 85 SER A C 1
ATOM 696 O O . SER A 1 85 ? -8.780 10.825 1.332 1.00 98.50 85 SER A O 1
ATOM 698 N N . GLU A 1 86 ? -7.400 11.327 -0.354 1.00 98.62 86 GLU A N 1
ATOM 699 C CA . GLU A 1 86 ? -8.373 12.155 -1.075 1.00 98.62 86 GLU A CA 1
ATOM 700 C C . GLU A 1 86 ? -9.483 11.338 -1.749 1.00 98.62 86 GLU A C 1
ATOM 702 O O . GLU A 1 86 ? -10.523 11.893 -2.098 1.00 98.62 86 GLU A O 1
ATOM 707 N N . THR A 1 87 ? -9.267 10.040 -1.981 1.00 98.69 87 THR A N 1
ATOM 708 C CA . THR A 1 87 ? -10.097 9.247 -2.911 1.00 98.69 87 THR A CA 1
ATOM 709 C C . THR A 1 87 ? -10.497 7.865 -2.399 1.00 98.69 87 THR A C 1
ATOM 711 O O . THR A 1 87 ? -11.505 7.323 -2.844 1.00 98.69 87 THR A O 1
ATOM 714 N N . SER A 1 88 ? -9.768 7.301 -1.434 1.00 98.19 88 SER A N 1
ATOM 715 C CA . SER A 1 88 ? -10.085 5.992 -0.842 1.00 98.19 88 SER A CA 1
ATOM 716 C C . SER A 1 88 ? -11.307 6.015 0.078 1.00 98.19 88 SER A C 1
ATOM 718 O O . SER A 1 88 ? -11.948 4.988 0.307 1.00 98.19 88 SER A O 1
ATOM 720 N N . GLY A 1 89 ? -11.642 7.186 0.626 1.00 98.06 89 GLY A N 1
ATOM 721 C CA . GLY A 1 89 ? -12.633 7.330 1.693 1.00 98.06 89 GLY A CA 1
ATOM 722 C C . GLY A 1 89 ? -12.141 6.853 3.065 1.00 98.06 89 GLY A C 1
ATOM 723 O O . GLY A 1 89 ? -12.968 6.679 3.955 1.00 98.06 89 GLY A O 1
ATOM 724 N N . LEU A 1 90 ? -10.834 6.628 3.229 1.00 98.31 90 LEU A N 1
ATOM 725 C CA . LEU A 1 90 ? -10.176 6.419 4.519 1.00 98.31 90 LEU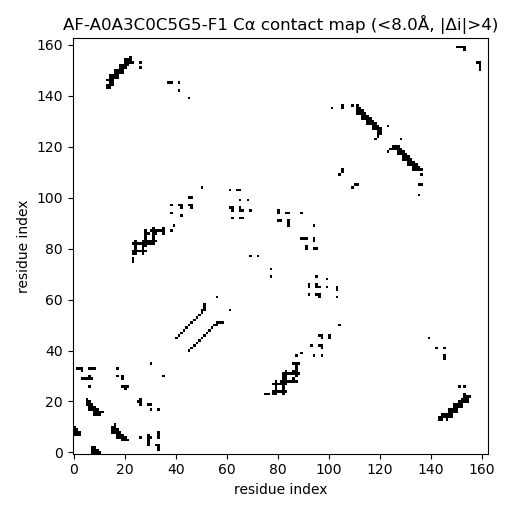 A CA 1
ATOM 726 C C . LEU A 1 90 ? -9.473 7.707 4.964 1.00 98.31 90 LEU A C 1
ATOM 728 O O . LEU A 1 90 ? -8.941 8.450 4.137 1.00 98.31 90 LEU A O 1
ATOM 732 N N . SER A 1 91 ? -9.438 7.957 6.274 1.00 98.19 91 SER A N 1
ATOM 733 C CA . SER A 1 91 ? -8.630 9.043 6.834 1.00 98.19 91 SER A CA 1
ATOM 734 C C . SER A 1 91 ? -7.133 8.754 6.671 1.00 98.19 91 SER A C 1
ATOM 736 O O . SER A 1 91 ? -6.715 7.608 6.482 1.00 98.19 91 SER A O 1
ATOM 738 N N . MET A 1 92 ? -6.302 9.792 6.785 1.00 97.81 92 MET A N 1
ATOM 739 C CA . MET A 1 92 ? -4.846 9.634 6.752 1.00 97.81 92 MET A CA 1
ATOM 740 C C . MET A 1 92 ? -4.361 8.664 7.841 1.00 97.81 92 MET A C 1
ATOM 742 O O . MET A 1 92 ? -3.532 7.799 7.575 1.00 97.81 92 MET A O 1
ATOM 746 N N . GLU A 1 93 ? -4.908 8.750 9.052 1.00 97.88 93 GLU A N 1
ATOM 747 C CA . GLU A 1 93 ? -4.572 7.859 10.167 1.00 97.88 93 GLU A CA 1
ATOM 748 C C . GLU A 1 93 ? -4.953 6.404 9.863 1.00 97.88 93 GLU A C 1
ATOM 750 O O . GLU A 1 93 ? -4.183 5.486 10.146 1.00 97.88 93 GLU A O 1
ATOM 755 N N . GLN A 1 94 ? -6.118 6.179 9.247 1.00 98.44 94 GLN A N 1
ATOM 756 C CA . GLN A 1 94 ? -6.544 4.842 8.827 1.00 98.44 94 GLN A CA 1
ATOM 757 C C . GLN A 1 94 ? -5.623 4.276 7.743 1.00 98.44 94 GLN A C 1
ATOM 759 O O . GLN A 1 94 ? -5.232 3.114 7.824 1.00 98.44 94 GLN A O 1
ATOM 764 N N . LEU A 1 95 ? -5.214 5.092 6.768 1.00 98.31 95 LEU A N 1
ATOM 765 C CA . LEU A 1 95 ? -4.266 4.679 5.730 1.00 98.31 95 LEU A CA 1
ATOM 766 C C . LEU A 1 95 ? -2.881 4.365 6.293 1.00 98.31 95 LEU A C 1
ATOM 768 O O . LEU A 1 95 ? -2.262 3.396 5.865 1.00 98.31 95 LEU A O 1
ATOM 772 N N . GLN A 1 96 ? -2.401 5.130 7.275 1.00 98.06 96 GLN A N 1
ATOM 773 C CA . GLN A 1 96 ? -1.145 4.823 7.962 1.00 98.06 96 GLN A CA 1
ATOM 774 C C . GLN A 1 96 ? -1.214 3.468 8.675 1.00 98.06 96 GLN A C 1
ATOM 776 O O . GLN A 1 96 ? -0.263 2.692 8.590 1.00 98.06 96 GLN A O 1
ATOM 781 N N . LEU A 1 97 ? -2.340 3.157 9.330 1.00 98.12 97 LEU A N 1
ATOM 782 C CA . LEU A 1 97 ? -2.573 1.853 9.957 1.00 98.12 97 LEU A CA 1
ATOM 783 C C . LEU A 1 97 ? -2.612 0.721 8.924 1.00 98.12 97 LEU A C 1
ATOM 785 O O . LEU A 1 97 ? -1.936 -0.282 9.119 1.00 98.12 97 LEU A O 1
ATOM 789 N N . VAL A 1 98 ? -3.346 0.891 7.817 1.00 97.44 98 VAL A N 1
ATOM 790 C CA . VAL A 1 98 ? -3.401 -0.090 6.715 1.00 97.44 98 VAL A CA 1
ATOM 791 C C . VAL A 1 98 ? -2.009 -0.335 6.139 1.00 97.44 98 VAL A C 1
ATOM 793 O O . VAL A 1 98 ? -1.583 -1.477 6.012 1.00 97.44 98 VAL A O 1
ATOM 796 N N . ASN A 1 99 ? -1.263 0.729 5.850 1.00 95.88 99 ASN A N 1
ATOM 797 C CA . ASN A 1 99 ? 0.082 0.640 5.293 1.00 95.88 99 ASN A CA 1
ATOM 798 C C . ASN A 1 99 ? 1.089 -0.010 6.266 1.00 95.88 99 ASN A C 1
ATOM 800 O O . ASN A 1 99 ? 2.043 -0.647 5.831 1.00 95.88 99 ASN A O 1
ATOM 804 N N . ALA A 1 100 ? 0.886 0.132 7.579 1.00 94.81 100 ALA A N 1
ATOM 805 C CA . ALA A 1 100 ? 1.761 -0.435 8.604 1.00 94.81 100 ALA A CA 1
ATOM 806 C C . ALA A 1 100 ? 1.266 -1.774 9.184 1.00 94.81 100 ALA A C 1
ATOM 808 O O . ALA A 1 100 ? 1.95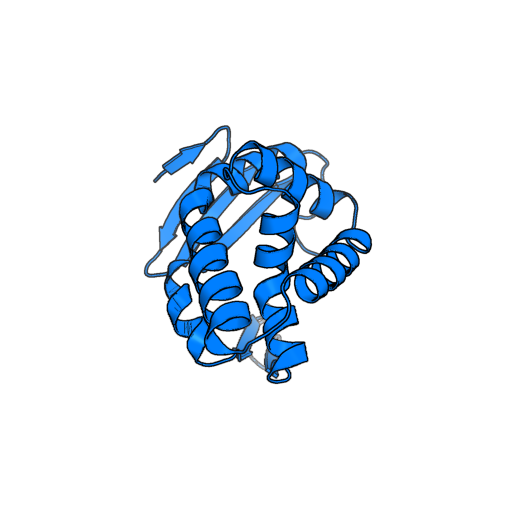4 -2.332 10.039 1.00 94.81 100 ALA A O 1
ATOM 809 N N . VAL A 1 101 ? 0.106 -2.293 8.757 1.00 93.88 101 VAL A N 1
ATOM 810 C CA . VAL A 1 101 ? -0.603 -3.402 9.430 1.00 93.88 101 VAL A CA 1
ATOM 811 C C . VAL A 1 101 ? 0.282 -4.625 9.642 1.00 93.88 101 VAL A C 1
ATOM 813 O O . VAL A 1 101 ? 0.273 -5.224 10.715 1.00 93.88 101 VAL A O 1
ATOM 816 N N . GLU A 1 102 ? 1.103 -4.957 8.651 1.00 89.69 102 GLU A N 1
ATOM 817 C CA . GLU A 1 102 ? 1.987 -6.111 8.705 1.00 89.69 102 GLU A CA 1
ATOM 818 C C . GLU A 1 102 ? 3.106 -5.932 9.733 1.00 89.69 102 GLU A C 1
ATOM 820 O O . GLU A 1 102 ? 3.323 -6.805 10.566 1.00 89.69 102 GLU A O 1
ATOM 825 N N . LEU A 1 103 ? 3.763 -4.770 9.747 1.00 87.31 103 LEU A N 1
ATOM 826 C CA . LEU A 1 103 ? 4.808 -4.454 10.721 1.00 87.31 103 LEU A CA 1
ATOM 827 C C . LEU A 1 103 ? 4.244 -4.345 12.140 1.00 87.31 103 LEU A C 1
ATOM 829 O O . LEU A 1 103 ? 4.878 -4.796 13.096 1.00 87.31 103 LEU A O 1
ATOM 833 N N . LEU A 1 104 ? 3.050 -3.773 12.294 1.00 90.12 104 LEU A N 1
ATOM 834 C CA . LEU A 1 104 ? 2.357 -3.691 13.578 1.00 90.12 104 LEU A CA 1
ATOM 835 C C . LEU A 1 104 ? 2.016 -5.087 14.106 1.00 90.12 104 LEU A C 1
ATOM 837 O O . LEU A 1 104 ? 2.287 -5.380 15.268 1.00 90.12 104 LEU A O 1
ATOM 841 N N . ALA A 1 105 ? 1.505 -5.964 13.240 1.00 87.44 105 ALA A N 1
ATOM 842 C CA . ALA A 1 105 ? 1.238 -7.354 13.575 1.00 87.44 105 ALA A CA 1
ATOM 843 C C . ALA A 1 105 ? 2.525 -8.115 13.913 1.00 87.44 105 ALA A C 1
ATOM 845 O O . ALA A 1 105 ? 2.593 -8.811 14.920 1.00 87.44 105 ALA A O 1
ATOM 846 N N . ALA A 1 106 ? 3.563 -7.966 13.095 1.00 80.38 106 ALA A N 1
ATOM 847 C CA . ALA A 1 106 ? 4.797 -8.720 13.227 1.00 80.38 106 ALA A CA 1
ATOM 848 C C . ALA A 1 106 ? 5.581 -8.327 14.491 1.00 80.38 106 ALA A C 1
ATOM 850 O O . ALA A 1 106 ? 5.964 -9.171 15.298 1.00 80.38 106 ALA A O 1
ATOM 851 N N . THR A 1 107 ? 5.735 -7.027 14.747 1.00 73.12 107 THR A N 1
ATOM 852 C CA . THR A 1 107 ? 6.393 -6.542 15.975 1.00 73.12 107 THR A CA 1
ATOM 853 C C . THR A 1 107 ? 5.633 -6.900 17.253 1.00 73.12 107 THR A C 1
ATOM 855 O O . THR A 1 107 ? 6.243 -6.945 18.320 1.00 73.12 107 THR A O 1
ATOM 858 N N . ALA A 1 108 ? 4.325 -7.153 17.163 1.00 68.31 108 ALA A N 1
ATOM 859 C CA . ALA A 1 108 ? 3.507 -7.573 18.294 1.00 68.31 108 ALA A CA 1
ATOM 860 C C . ALA A 1 108 ? 3.438 -9.102 18.466 1.00 68.31 108 ALA A C 1
ATOM 862 O O . ALA A 1 108 ? 3.306 -9.566 19.596 1.00 68.31 108 ALA A O 1
ATOM 863 N N . LEU A 1 109 ? 3.509 -9.876 17.374 1.00 63.19 109 LEU A N 1
ATOM 864 C CA . LEU A 1 109 ? 3.110 -11.289 17.363 1.00 63.19 109 LEU A CA 1
ATOM 865 C C . LEU A 1 109 ? 4.181 -12.256 16.820 1.00 63.19 109 LEU A C 1
ATOM 867 O O . LEU A 1 109 ? 4.247 -13.378 17.317 1.00 63.19 109 LEU A O 1
ATOM 871 N N . ASN A 1 110 ? 4.996 -11.877 15.819 1.00 67.38 110 ASN A N 1
ATOM 872 C CA . ASN A 1 110 ? 6.115 -12.689 15.297 1.00 67.38 110 ASN A CA 1
ATOM 873 C C . ASN A 1 110 ? 7.010 -11.925 14.292 1.00 67.38 110 ASN A C 1
ATOM 875 O O . ASN A 1 110 ? 6.501 -11.167 13.476 1.00 67.38 110 ASN A O 1
ATOM 879 N N . LEU A 1 111 ? 8.319 -12.201 14.235 1.00 66.69 111 LEU A N 1
ATOM 880 C CA . LEU A 1 111 ? 9.217 -11.592 13.237 1.00 66.69 111 LEU A CA 1
ATOM 881 C C . LEU A 1 111 ? 8.948 -12.146 11.820 1.00 66.69 111 LEU A C 1
ATOM 883 O O . LEU A 1 111 ? 8.987 -13.369 11.649 1.00 66.69 111 LEU A O 1
ATOM 887 N N . PRO A 1 112 ? 8.744 -11.290 10.796 1.00 67.06 112 PRO A N 1
ATOM 888 C CA . PRO A 1 112 ? 8.513 -11.754 9.434 1.00 67.06 112 PRO A CA 1
ATOM 889 C C . PRO A 1 112 ? 9.788 -12.416 8.904 1.00 67.06 112 PRO A C 1
ATOM 891 O O . PRO A 1 112 ? 10.898 -11.951 9.175 1.00 67.06 112 PRO A O 1
ATOM 894 N N . GLN A 1 113 ? 9.630 -13.522 8.179 1.00 77.50 113 GLN A N 1
ATOM 895 C CA . GLN A 1 113 ? 10.744 -14.244 7.568 1.00 77.50 113 GLN A CA 1
ATOM 896 C C . GLN A 1 113 ? 10.655 -14.087 6.056 1.00 77.50 113 GLN A C 1
ATOM 898 O O . GLN A 1 113 ? 9.577 -14.093 5.467 1.00 77.50 113 GLN A O 1
ATOM 903 N N . CYS A 1 114 ? 11.793 -13.905 5.401 1.00 85.69 114 CYS A N 1
ATOM 904 C CA . CYS A 1 114 ? 11.831 -13.835 3.953 1.00 85.69 114 CYS A CA 1
ATOM 905 C C . CYS A 1 114 ? 13.086 -14.520 3.431 1.00 85.69 114 CYS A C 1
ATOM 907 O O . CYS A 1 114 ? 14.139 -14.506 4.064 1.00 85.69 114 CYS A O 1
ATOM 909 N N . THR A 1 115 ? 12.960 -15.138 2.262 1.00 91.44 115 THR A N 1
ATOM 910 C CA . THR A 1 115 ? 14.090 -15.729 1.543 1.00 91.44 115 THR A CA 1
ATOM 911 C C . THR A 1 115 ? 14.092 -15.164 0.138 1.00 91.44 115 THR A C 1
ATOM 913 O O . THR A 1 115 ? 13.094 -15.275 -0.569 1.00 91.44 115 THR A O 1
ATOM 916 N N . GLY A 1 116 ? 15.201 -14.546 -0.261 1.00 93.56 116 GLY A N 1
ATOM 917 C CA . GLY A 1 116 ? 15.432 -14.061 -1.619 1.00 93.56 116 GLY A CA 1
ATOM 918 C C . GLY A 1 116 ? 16.586 -14.817 -2.262 1.00 93.56 116 GLY A C 1
ATOM 919 O O . GLY A 1 116 ? 17.592 -15.073 -1.604 1.00 93.56 116 GLY A O 1
ATOM 920 N N . ILE A 1 117 ? 16.451 -15.162 -3.539 1.00 94.75 117 ILE A N 1
ATOM 921 C CA . ILE A 1 117 ? 17.495 -15.822 -4.325 1.00 94.75 117 ILE A CA 1
ATOM 922 C C . ILE A 1 117 ? 17.717 -15.003 -5.592 1.00 94.75 117 ILE A C 1
ATOM 924 O O . ILE A 1 117 ? 16.763 -14.669 -6.293 1.00 94.75 117 ILE A O 1
ATOM 928 N N . ALA A 1 118 ? 18.978 -14.685 -5.870 1.00 95.06 118 ALA A N 1
ATOM 929 C CA . ALA A 1 118 ? 19.428 -14.016 -7.083 1.00 95.06 118 ALA A CA 1
ATOM 930 C C . ALA A 1 118 ? 20.469 -14.908 -7.769 1.00 95.06 118 ALA A C 1
ATOM 932 O O . ALA A 1 118 ? 21.412 -15.346 -7.110 1.00 95.06 118 ALA A O 1
ATOM 933 N N . ALA A 1 119 ? 20.309 -15.182 -9.063 1.00 95.19 119 ALA A N 1
ATOM 934 C CA . ALA A 1 119 ? 21.255 -15.995 -9.823 1.00 95.19 119 ALA A CA 1
ATOM 935 C C . ALA A 1 119 ? 21.377 -15.511 -11.276 1.00 95.19 119 ALA A C 1
ATOM 937 O O . ALA A 1 119 ? 20.402 -15.053 -11.874 1.00 95.19 119 ALA A O 1
ATOM 938 N N . TRP A 1 120 ? 22.587 -15.588 -11.831 1.00 96.75 120 TRP A N 1
ATOM 939 C CA . TRP A 1 120 ? 22.931 -15.175 -13.197 1.00 96.75 120 TRP A CA 1
ATOM 940 C C . TRP A 1 120 ? 24.206 -15.894 -13.670 1.00 96.75 120 TRP A C 1
ATOM 942 O O . TRP A 1 120 ? 24.838 -16.618 -12.896 1.00 96.75 120 TRP A O 1
ATOM 952 N N . GLY A 1 121 ? 24.586 -15.685 -14.932 1.00 95.06 121 GLY A N 1
ATOM 953 C CA . GLY A 1 121 ? 25.752 -16.295 -15.570 1.00 95.06 121 GLY A CA 1
ATOM 954 C C . GLY A 1 121 ? 25.641 -17.818 -15.617 1.00 95.06 121 GLY A C 1
ATOM 955 O O . GLY A 1 121 ? 24.565 -18.358 -15.884 1.00 95.06 121 GLY A O 1
ATOM 956 N N . ASP A 1 122 ? 26.740 -18.494 -15.274 1.00 95.38 122 ASP A N 1
ATOM 957 C CA . ASP A 1 122 ? 26.890 -19.958 -15.311 1.00 95.38 122 ASP A CA 1
ATOM 958 C C . ASP A 1 122 ? 25.838 -20.731 -14.497 1.00 95.38 122 ASP A C 1
ATOM 960 O O . ASP A 1 122 ? 25.630 -21.922 -14.720 1.00 95.38 122 ASP A O 1
ATOM 964 N N . TYR A 1 123 ? 25.168 -20.075 -13.545 1.00 87.38 123 TYR A N 1
ATOM 965 C CA . TYR A 1 123 ? 24.177 -20.716 -12.682 1.00 87.38 123 TYR A CA 1
ATOM 966 C C . TYR A 1 123 ? 22.774 -20.786 -13.300 1.00 87.38 123 TYR A C 1
ATOM 968 O O . TYR A 1 123 ? 21.997 -21.654 -12.902 1.00 87.38 123 TYR A O 1
ATOM 976 N N . VAL A 1 124 ? 22.418 -19.874 -14.219 1.00 91.31 124 VAL A N 1
ATOM 977 C CA . VAL A 1 124 ? 21.063 -19.805 -14.809 1.00 91.31 124 VAL A CA 1
ATOM 978 C C . VAL A 1 124 ? 21.085 -19.318 -16.262 1.00 91.31 124 VAL A C 1
ATOM 980 O O . VAL A 1 124 ? 20.711 -20.064 -17.163 1.00 91.31 124 VAL A O 1
ATOM 983 N N . SER A 1 125 ? 21.450 -18.054 -16.493 1.00 88.94 125 SER A N 1
ATOM 984 C CA . SER A 1 125 ? 21.520 -17.418 -17.816 1.00 88.94 125 SER A CA 1
ATOM 985 C C . SER A 1 125 ? 22.276 -16.088 -17.733 1.00 88.94 125 SER A C 1
ATOM 987 O O . SER A 1 125 ? 22.445 -15.551 -16.639 1.00 88.94 125 SER A O 1
ATOM 989 N N . GLU A 1 126 ? 22.627 -15.489 -18.872 1.00 93.62 126 GLU A N 1
ATOM 990 C CA . GLU A 1 126 ? 23.191 -14.126 -18.933 1.00 93.62 126 GLU A CA 1
ATOM 991 C C . GLU A 1 126 ? 22.287 -13.058 -18.282 1.00 93.62 126 GLU A C 1
ATOM 993 O O . GLU A 1 126 ? 22.765 -12.023 -17.825 1.00 93.62 126 GLU A O 1
ATOM 998 N N . THR A 1 127 ? 20.971 -13.296 -18.215 1.00 94.44 127 THR A N 1
ATOM 999 C CA . THR A 1 127 ? 20.022 -12.396 -17.545 1.00 94.44 127 THR A CA 1
ATOM 1000 C C . THR A 1 127 ? 19.850 -12.781 -16.078 1.00 94.44 127 THR A C 1
ATOM 1002 O O . THR A 1 127 ? 19.656 -13.954 -15.749 1.00 94.44 127 THR A O 1
ATOM 1005 N N . LEU A 1 128 ? 19.871 -11.778 -15.195 1.00 93.94 128 LEU A N 1
ATOM 1006 C CA . LEU A 1 128 ? 19.580 -11.946 -13.773 1.00 93.94 128 LEU A CA 1
ATOM 1007 C C . LEU A 1 128 ? 18.163 -12.488 -13.559 1.00 93.94 128 LEU A C 1
ATOM 1009 O O . LEU A 1 128 ? 17.185 -11.885 -13.999 1.00 93.94 128 LEU A O 1
ATOM 1013 N N . VAL A 1 129 ? 18.060 -13.572 -12.794 1.00 93.75 129 VAL A N 1
ATOM 1014 C CA . VAL A 1 129 ? 16.797 -14.071 -12.249 1.00 93.75 129 VAL A CA 1
ATOM 1015 C C . VAL A 1 129 ? 16.780 -13.810 -10.746 1.00 93.75 129 VAL A C 1
ATOM 1017 O O . VAL A 1 129 ? 17.699 -14.210 -10.030 1.00 93.75 129 VAL A O 1
ATOM 1020 N N . TYR A 1 130 ? 15.731 -13.138 -10.267 1.00 93.50 130 TYR A N 1
ATOM 1021 C CA . TYR A 1 130 ? 15.494 -12.884 -8.846 1.00 93.50 130 TYR A CA 1
ATOM 1022 C C . TYR A 1 130 ? 14.114 -13.392 -8.435 1.00 93.50 130 TYR A C 1
ATOM 1024 O O . TYR A 1 130 ? 13.119 -13.126 -9.109 1.00 93.50 130 TYR A O 1
ATOM 1032 N N . GLY A 1 131 ? 14.053 -14.094 -7.308 1.00 92.56 131 GLY A N 1
ATOM 1033 C CA . GLY A 1 131 ? 12.812 -14.557 -6.698 1.00 92.56 131 GLY A CA 1
ATOM 1034 C C . GLY A 1 131 ? 12.839 -14.364 -5.188 1.00 92.56 131 GLY A C 1
ATOM 1035 O O . GLY A 1 131 ? 13.906 -14.371 -4.572 1.00 92.56 131 GLY A O 1
ATOM 1036 N N . ARG A 1 132 ? 11.661 -14.196 -4.581 1.00 93.75 132 ARG A N 1
ATOM 1037 C CA . ARG A 1 132 ? 11.518 -14.035 -3.132 1.00 93.75 132 ARG A CA 1
ATOM 1038 C C . ARG A 1 132 ? 10.271 -14.743 -2.616 1.00 93.75 132 ARG A C 1
ATOM 1040 O O . ARG A 1 132 ? 9.190 -14.527 -3.155 1.00 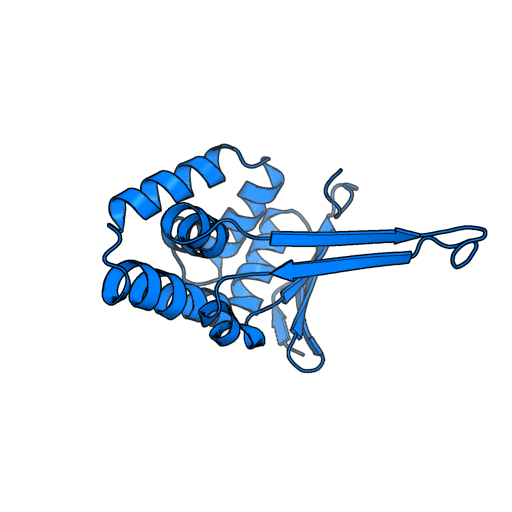93.75 132 ARG A O 1
ATOM 1047 N N . ASN A 1 133 ? 10.418 -15.477 -1.517 1.00 91.12 133 ASN A N 1
ATOM 1048 C CA . ASN A 1 133 ? 9.308 -15.855 -0.648 1.00 91.12 133 ASN A CA 1
ATOM 1049 C C . ASN A 1 133 ? 9.208 -14.874 0.519 1.00 91.12 133 ASN A C 1
ATOM 1051 O O . ASN A 1 133 ? 10.221 -14.426 1.066 1.00 91.12 133 ASN A O 1
ATOM 1055 N N . TYR A 1 134 ? 7.975 -14.533 0.875 1.00 87.44 134 TYR A N 1
ATOM 1056 C CA . TYR A 1 134 ? 7.671 -13.629 1.969 1.00 87.44 134 TYR A CA 1
ATOM 1057 C C . TYR A 1 134 ? 6.687 -14.310 2.915 1.00 87.44 134 TYR A C 1
ATOM 1059 O O . TYR A 1 134 ? 5.529 -14.519 2.548 1.00 87.44 134 TYR A O 1
ATOM 1067 N N . ASP A 1 135 ? 7.172 -14.688 4.095 1.00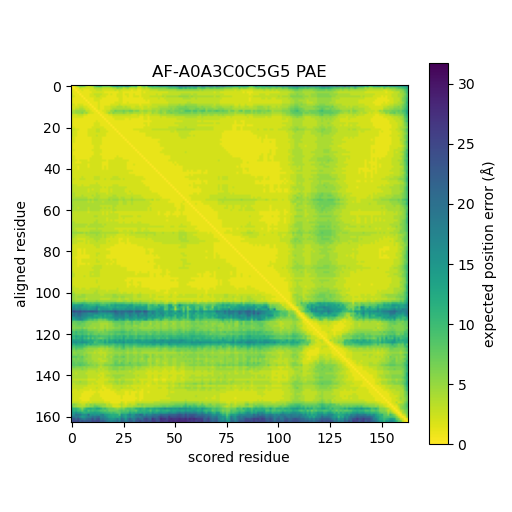 85.75 135 ASP A N 1
ATOM 1068 C CA . ASP A 1 135 ? 6.416 -15.440 5.085 1.00 85.75 135 ASP A CA 1
ATOM 1069 C C . ASP A 1 135 ? 5.807 -14.476 6.104 1.00 85.75 135 ASP A C 1
ATOM 1071 O O . ASP A 1 135 ? 6.499 -13.708 6.777 1.00 85.75 135 ASP A O 1
ATOM 1075 N N . TYR A 1 136 ? 4.488 -14.546 6.228 1.00 85.31 136 TYR A N 1
ATOM 1076 C CA . TYR A 1 136 ? 3.675 -13.691 7.086 1.00 85.31 136 TYR A CA 1
ATOM 1077 C C . TYR A 1 136 ? 2.811 -14.529 8.036 1.00 85.31 136 TYR A C 1
ATOM 1079 O O . TYR A 1 136 ? 2.680 -15.748 7.880 1.00 85.31 136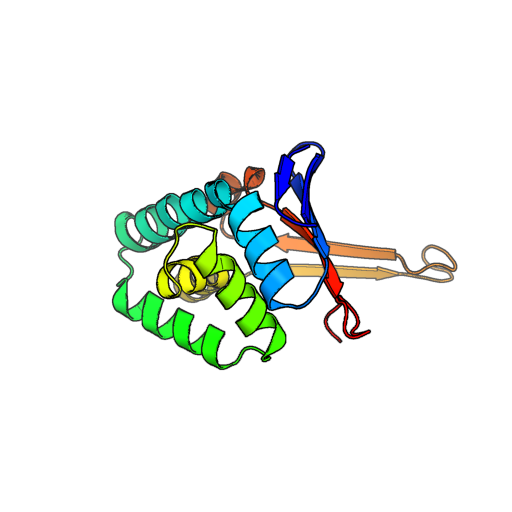 TYR A O 1
ATOM 1087 N N . LEU A 1 137 ? 2.201 -13.881 9.037 1.00 87.44 137 LEU A N 1
ATOM 1088 C CA . LEU A 1 137 ? 1.300 -14.555 9.981 1.00 87.44 137 LEU A CA 1
ATOM 1089 C C . LEU A 1 137 ? 0.167 -15.288 9.234 1.00 87.44 137 LEU A C 1
ATOM 1091 O O . 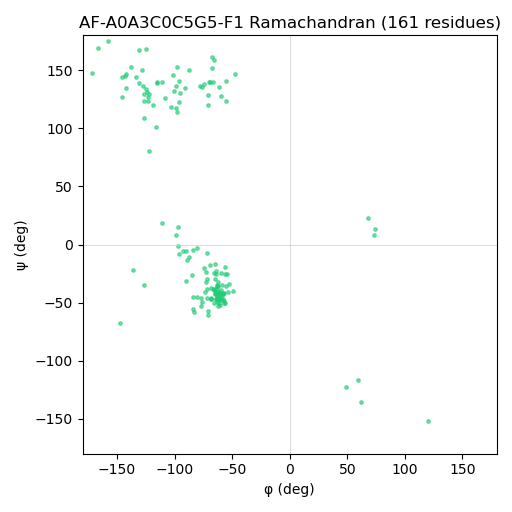LEU A 1 137 ? -0.375 -14.732 8.280 1.00 87.44 137 LEU A O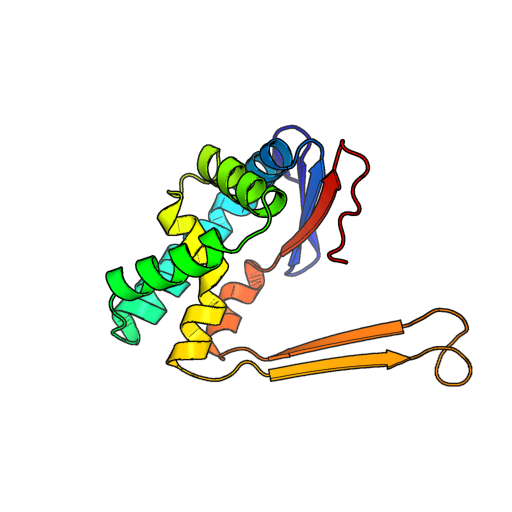 1
ATOM 1095 N N . PRO A 1 138 ? -0.253 -16.496 9.665 1.00 88.75 138 PRO A N 1
ATOM 1096 C CA . PRO A 1 138 ? -1.211 -17.313 8.915 1.00 88.75 138 PRO A CA 1
ATOM 1097 C C . PRO A 1 138 ? -2.519 -16.610 8.527 1.00 88.75 138 PRO A C 1
ATOM 1099 O O . PRO A 1 138 ? -3.038 -16.872 7.443 1.00 88.75 138 PRO A O 1
ATOM 1102 N N . TRP A 1 139 ? -3.025 -15.704 9.368 1.00 90.25 139 TRP A N 1
ATOM 1103 C CA . TRP A 1 139 ? -4.268 -14.968 9.117 1.00 90.25 139 TRP A CA 1
ATOM 1104 C C . TRP A 1 139 ? -4.151 -13.946 7.974 1.00 90.25 139 TRP A C 1
ATOM 1106 O O . TRP A 1 139 ? -5.160 -13.595 7.375 1.00 90.25 139 TRP A O 1
ATOM 1116 N N . PHE A 1 140 ? -2.941 -13.544 7.556 1.00 91.12 140 PHE A N 1
ATOM 1117 C CA . PHE A 1 140 ? -2.785 -12.690 6.369 1.00 91.12 140 PHE A CA 1
ATOM 1118 C C . PHE A 1 140 ? -3.223 -13.374 5.065 1.00 91.12 140 PHE A C 1
ATOM 1120 O O . PHE A 1 140 ? -3.496 -12.695 4.076 1.00 91.12 140 PHE A O 1
ATOM 1127 N N . LYS A 1 141 ? -3.358 -14.710 5.051 1.00 90.38 141 LYS A N 1
ATOM 1128 C CA . LYS A 1 141 ? -3.925 -15.441 3.905 1.00 90.38 141 LYS A CA 1
ATOM 1129 C C . LYS A 1 141 ? -5.362 -15.011 3.586 1.00 90.38 141 LYS A C 1
ATOM 1131 O O . LYS A 1 141 ? -5.784 -15.141 2.435 1.00 90.38 141 LYS A O 1
ATOM 1136 N N . GLU A 1 142 ? -6.086 -14.474 4.569 1.00 91.75 142 GLU A N 1
ATOM 1137 C CA . GLU A 1 142 ? -7.438 -13.930 4.396 1.00 91.75 142 GLU A CA 1
ATOM 1138 C C . GLU A 1 142 ? -7.454 -12.709 3.452 1.00 91.75 142 GLU A C 1
ATOM 1140 O O . GLU A 1 142 ? -8.437 -12.512 2.744 1.00 91.75 142 GLU A O 1
ATOM 1145 N N . PHE A 1 143 ? -6.337 -11.977 3.321 1.00 92.88 143 PHE A N 1
ATOM 1146 C CA . PHE A 1 143 ? -6.181 -10.831 2.402 1.00 92.88 143 PHE A CA 1
ATOM 1147 C C . PHE A 1 143 ? -5.508 -11.196 1.078 1.00 92.88 143 PHE A C 1
ATOM 1149 O O . PHE A 1 143 ? -5.056 -10.325 0.339 1.00 92.88 143 PHE A O 1
ATOM 1156 N N . SER A 1 144 ? -5.419 -12.485 0.739 1.00 89.69 144 SER A N 1
ATOM 1157 C CA . SER A 1 144 ? -4.810 -12.939 -0.525 1.00 89.69 144 SER A CA 1
ATOM 1158 C C . SER A 1 144 ? -5.426 -12.292 -1.773 1.00 89.69 144 SER A C 1
ATOM 1160 O O . SER A 1 144 ? -4.749 -12.162 -2.791 1.00 89.69 144 SER A O 1
ATOM 1162 N N . HIS A 1 145 ? -6.685 -11.854 -1.683 1.00 90.69 145 HIS A N 1
ATOM 1163 C CA . HIS A 1 145 ? -7.416 -11.177 -2.756 1.00 90.69 145 HIS A CA 1
ATOM 1164 C C . HIS A 1 145 ? -7.211 -9.653 -2.772 1.00 90.69 145 HIS A C 1
ATOM 1166 O O . HIS A 1 145 ? -7.593 -9.018 -3.753 1.00 90.69 145 HIS A O 1
ATOM 1172 N N . ASP A 1 146 ? -6.603 -9.088 -1.725 1.00 94.44 146 ASP A N 1
ATOM 1173 C CA . ASP A 1 146 ? -6.310 -7.657 -1.587 1.00 94.44 146 ASP A CA 1
ATOM 1174 C C . ASP A 1 146 ? -4.873 -7.313 -2.016 1.00 94.44 146 ASP A C 1
ATOM 1176 O O . ASP A 1 146 ? -4.511 -6.141 -2.124 1.00 94.44 146 ASP A O 1
ATOM 1180 N N . ILE A 1 147 ? -4.047 -8.332 -2.292 1.00 91.94 147 ILE A N 1
ATOM 1181 C CA . ILE A 1 147 ? -2.668 -8.164 -2.756 1.00 91.94 147 ILE A CA 1
ATOM 1182 C C . ILE A 1 147 ? -2.657 -7.431 -4.097 1.00 91.94 147 ILE A C 1
ATOM 1184 O O . ILE A 1 147 ? -3.405 -7.759 -5.027 1.00 91.94 147 ILE A O 1
ATOM 1188 N N . VAL A 1 148 ? -1.748 -6.464 -4.203 1.00 95.31 148 VAL A N 1
ATOM 1189 C CA . VAL A 1 148 ? -1.603 -5.619 -5.380 1.00 95.31 148 VAL A CA 1
ATOM 1190 C C . VAL A 1 148 ? -0.158 -5.527 -5.851 1.00 95.31 148 VAL A C 1
ATOM 1192 O O . VAL A 1 148 ? 0.773 -5.393 -5.058 1.00 95.31 148 VAL A O 1
ATOM 1195 N N . ILE A 1 149 ? 0.015 -5.565 -7.168 1.00 95.44 149 ILE A N 1
ATOM 1196 C CA . ILE A 1 149 ? 1.220 -5.104 -7.852 1.00 95.44 149 ILE A CA 1
ATOM 1197 C C . ILE A 1 149 ? 0.928 -3.695 -8.364 1.00 95.44 149 ILE A C 1
ATOM 1199 O O . ILE A 1 149 ? 0.034 -3.504 -9.189 1.00 95.44 149 ILE A O 1
ATOM 1203 N N . ALA A 1 150 ? 1.674 -2.713 -7.863 1.00 95.69 150 ALA A N 1
ATOM 1204 C CA . ALA A 1 150 ? 1.545 -1.320 -8.270 1.00 95.69 150 ALA A CA 1
ATOM 1205 C C . ALA A 1 150 ? 2.685 -0.921 -9.212 1.00 95.69 150 ALA A C 1
ATOM 1207 O O . ALA A 1 150 ? 3.857 -0.953 -8.833 1.00 95.69 150 ALA A O 1
ATOM 1208 N N . CYS A 1 151 ? 2.333 -0.538 -10.435 1.00 95.25 151 CYS A N 1
ATOM 1209 C CA . CYS A 1 151 ? 3.249 -0.002 -11.433 1.00 95.25 151 CYS A CA 1
ATOM 1210 C C . CYS A 1 151 ? 3.157 1.528 -11.415 1.00 95.25 151 CYS A C 1
ATOM 1212 O O . CYS A 1 151 ? 2.115 2.088 -11.745 1.00 95.25 151 CYS A O 1
ATOM 1214 N N . TYR A 1 152 ? 4.237 2.201 -11.011 1.00 94.62 152 TYR A N 1
ATOM 1215 C CA . TYR A 1 152 ? 4.301 3.663 -10.947 1.00 94.62 152 TYR A CA 1
ATOM 1216 C C . TYR A 1 152 ? 5.043 4.225 -12.163 1.00 94.62 152 TYR A C 1
ATOM 1218 O O . TYR A 1 152 ? 6.152 3.791 -12.463 1.00 94.62 152 TYR A O 1
ATOM 1226 N N . HIS A 1 153 ? 4.471 5.236 -12.813 1.00 94.94 153 HIS A N 1
ATOM 1227 C CA . HIS A 1 153 ? 5.074 5.967 -13.932 1.00 94.94 153 HIS A CA 1
ATOM 1228 C C . HIS A 1 153 ? 5.160 7.458 -13.583 1.00 94.94 153 HIS A C 1
ATOM 1230 O O . HIS A 1 153 ? 4.286 8.249 -13.971 1.00 94.94 153 HIS A O 1
ATOM 1236 N N . PRO A 1 154 ? 6.178 7.856 -12.800 1.00 93.69 154 PRO A N 1
ATOM 1237 C CA . PRO A 1 154 ? 6.299 9.221 -12.317 1.00 93.69 154 PRO A CA 1
ATOM 1238 C C . PRO A 1 154 ? 6.647 10.197 -13.451 1.00 93.69 154 PRO A C 1
ATOM 1240 O O . PRO A 1 154 ? 7.485 9.925 -14.310 1.00 93.69 154 PRO A O 1
ATOM 1243 N N . ALA A 1 155 ? 6.027 11.376 -13.432 1.00 91.38 155 ALA A N 1
ATOM 1244 C CA . ALA A 1 155 ? 6.226 12.412 -14.451 1.00 91.38 155 ALA A CA 1
ATOM 1245 C C . ALA A 1 155 ? 7.500 13.266 -14.257 1.00 91.38 155 ALA A C 1
ATOM 1247 O O . ALA A 1 155 ? 7.778 14.142 -15.072 1.00 91.38 155 ALA A O 1
ATOM 1248 N N . ASP A 1 156 ? 8.265 13.039 -13.185 1.00 88.19 156 ASP A N 1
ATOM 1249 C CA . ASP A 1 156 ? 9.468 13.807 -12.820 1.00 88.19 156 ASP A CA 1
ATOM 1250 C C . ASP A 1 156 ? 10.787 13.125 -13.241 1.00 88.19 156 ASP A C 1
ATOM 1252 O O . ASP A 1 156 ? 11.867 13.570 -12.855 1.00 88.19 156 ASP A O 1
ATOM 1256 N N . GLY A 1 157 ? 10.709 12.035 -14.016 1.00 79.38 157 GLY A N 1
ATOM 1257 C CA . GLY A 1 157 ? 11.870 11.256 -14.456 1.00 79.38 157 GLY A CA 1
ATOM 1258 C C . GLY A 1 157 ? 12.520 10.411 -13.355 1.00 79.38 157 GLY A C 1
ATOM 1259 O O . GLY A 1 157 ? 13.590 9.843 -13.576 1.00 79.38 157 GLY A O 1
ATOM 1260 N N . SER A 1 158 ? 11.910 10.322 -12.169 1.00 80.69 158 SER A N 1
ATOM 1261 C CA . SER A 1 158 ? 12.380 9.413 -11.126 1.00 80.69 158 SER A CA 1
ATOM 1262 C C . SER A 1 158 ? 12.179 7.945 -11.507 1.00 80.69 158 SER A C 1
ATOM 1264 O O . SER A 1 158 ? 11.283 7.586 -12.268 1.00 80.69 158 SER A O 1
ATOM 1266 N N . LEU A 1 159 ? 13.031 7.070 -10.970 1.00 73.50 159 LEU A N 1
ATOM 1267 C CA . LEU A 1 159 ? 12.823 5.632 -11.087 1.00 73.50 159 LEU A CA 1
ATOM 1268 C C . LEU A 1 159 ? 11.715 5.201 -10.122 1.00 73.50 159 LEU A C 1
ATOM 1270 O O . LEU A 1 159 ? 11.697 5.595 -8.956 1.00 73.50 159 LEU A O 1
ATOM 1274 N N . ALA A 1 160 ? 10.808 4.364 -10.621 1.00 64.06 160 ALA A N 1
ATOM 1275 C CA . ALA A 1 160 ? 9.706 3.775 -9.861 1.00 64.06 160 ALA A CA 1
ATOM 1276 C C . ALA A 1 160 ? 10.154 2.695 -8.860 1.00 64.06 160 ALA A C 1
ATOM 1278 O O . ALA A 1 160 ? 9.350 2.195 -8.076 1.00 64.06 160 ALA A O 1
ATOM 1279 N N . THR A 1 161 ? 11.430 2.313 -8.893 1.00 57.66 161 THR A N 1
ATOM 1280 C CA . THR A 1 161 ? 12.031 1.352 -7.972 1.00 57.66 161 THR A CA 1
ATOM 1281 C C . THR A 1 161 ? 12.780 2.090 -6.872 1.00 57.66 161 THR A C 1
ATOM 1283 O O . THR A 1 161 ? 13.521 3.034 -7.150 1.00 57.66 161 THR A O 1
ATOM 1286 N N . ALA A 1 162 ? 12.621 1.634 -5.629 1.00 42.00 162 ALA A N 1
ATOM 1287 C CA . ALA A 1 162 ? 13.506 2.031 -4.543 1.00 42.00 162 ALA A CA 1
ATOM 1288 C C . ALA A 1 162 ? 14.960 1.710 -4.938 1.00 42.00 162 ALA A C 1
ATOM 1290 O O . ALA A 1 162 ? 15.258 0.571 -5.298 1.00 42.00 162 ALA A O 1
ATOM 1291 N N . THR A 1 163 ? 15.823 2.723 -4.923 1.00 32.28 163 THR A N 1
ATOM 1292 C CA . THR A 1 163 ? 17.284 2.564 -4.888 1.00 32.28 163 THR A CA 1
ATOM 1293 C C . THR A 1 163 ? 17.744 2.379 -3.458 1.00 32.28 163 THR A C 1
ATOM 1295 O O . THR A 1 163 ? 17.223 3.144 -2.610 1.00 32.28 163 THR A O 1
#

Solvent-accessible surface area (backbone atoms only — not comparable to full-atom values): 8978 Å² total; per-residue (Å²): 121,50,74,42,94,80,17,38,36,44,72,61,89,58,37,34,39,36,42,29,43,35,52,48,36,53,27,10,29,26,51,12,51,74,41,24,68,46,52,49,48,43,33,52,49,51,46,46,42,44,40,30,67,71,65,64,44,60,64,68,60,50,47,54,54,22,50,55,55,57,69,72,46,56,68,61,60,48,31,22,53,56,17,17,37,76,45,31,83,42,53,62,70,52,47,35,41,47,76,34,42,65,60,57,48,24,79,73,75,47,82,74,48,72,52,74,50,76,47,40,45,97,78,72,32,89,60,79,46,75,52,70,52,80,49,72,65,78,73,58,62,78,48,53,68,56,40,68,49,79,45,60,45,50,72,82,78,58,73,74,61,90,127

Nearest PDB structures (foldseek):
  2x1e-assembly4_D  TM=7.089E-01  e=3.088E-03  Penicillium chrysogenum
  5u84-assembly2_B  TM=5.749E-01  e=7.188E-03  Balaenoptera acutorostrata
  6dy3-assembly1_A  TM=6.003E-01  e=5.461E-02  Caenorhabditis elegans

pLDDT: mean 92.35, std 9.85, range [32.28, 98.81]

Sequence (163 aa):
MESFEKGTKRREGVINIIDLHGTWREMGRQYGALMASEMKHIYEKGVIEKLVNEHGLDIENLKDRASKFYANYPFRFKEILCGMSETSGLSMEQLQLVNAVELLAATALNLPQCTGIAAWGDYVSETLVYGRNYDYLPWFKEFSHDIVIACYHPADGSLATAT

Secondary structure (DSSP, 8-state):
-EEETTEEEEEETTEEEEEEEESHHHHHHHHHHHTHHHHHHIIIIIIIIIIIIIT---HHHHHHHHHHHHHTS-HHHHHHHHHHHHHSS--HHHHHHHHHHHHHHHHHH---EEEEEEE-GGGS-SS-EEEEEEE--GGGGGGTTT-EEEEEEETTS--SS--

Foldseek 3Di:
DDFDDPKDWDDDPLEIEIEAEEALLRSLLRCLAVLLPLLVVCLVCLPPVPVCPVVPDDPVVLLVVLVVVLVPDDPSVVSSLNSNCVHSVDHSSSSSSSVCSQVSCCVVPHPKDKDKDWDEDPVPYPDIDIDMDTGGDPCCVVSSNSHYDYHYHYPPPDDPDDD

Mean predicted aligned error: 4.42 Å